Protein AF-A0A941ZXV0-F1 (afdb_monomer_lite)

pLDDT: mean 92.43, std 5.0, range [64.5, 97.25]

Structure (mmCIF, N/CA/C/O backbone):
data_AF-A0A941ZXV0-F1
#
_entry.id   AF-A0A941ZXV0-F1
#
loop_
_atom_site.group_PDB
_atom_site.id
_atom_site.type_symbol
_atom_site.label_atom_id
_atom_site.label_alt_id
_atom_site.label_comp_id
_atom_site.label_asym_id
_atom_site.label_entity_id
_atom_site.label_seq_id
_atom_site.pdbx_PDB_ins_code
_atom_site.Cartn_x
_atom_site.Cartn_y
_atom_site.Cartn_z
_atom_site.occupancy
_atom_site.B_iso_or_equiv
_atom_site.auth_seq_id
_atom_site.auth_comp_id
_atom_site.auth_asym_id
_atom_site.auth_atom_id
_atom_site.pdbx_PDB_model_num
ATOM 1 N N . MET A 1 1 ? -30.173 8.120 7.105 1.00 64.50 1 MET A N 1
ATOM 2 C CA . MET A 1 1 ? -30.084 6.808 6.422 1.00 64.50 1 MET A CA 1
ATOM 3 C C . MET A 1 1 ? -28.802 6.774 5.592 1.00 64.50 1 MET A C 1
ATOM 5 O O . MET A 1 1 ? -28.638 7.649 4.749 1.00 64.50 1 MET A O 1
ATOM 9 N N . GLN A 1 2 ? -27.861 5.857 5.854 1.00 76.31 2 GLN A N 1
ATOM 10 C CA . GLN A 1 2 ? -26.675 5.698 4.994 1.00 76.31 2 GLN A CA 1
ATOM 11 C C . GLN A 1 2 ? -27.113 5.087 3.655 1.00 76.31 2 GLN A C 1
ATOM 13 O O . GLN A 1 2 ? -27.669 3.996 3.639 1.00 76.31 2 GLN A O 1
ATOM 18 N N . ARG A 1 3 ? -26.885 5.797 2.541 1.00 88.19 3 ARG A N 1
ATOM 19 C CA . ARG A 1 3 ? -27.286 5.360 1.185 1.00 88.19 3 ARG A CA 1
ATOM 20 C C . ARG A 1 3 ? -26.316 4.361 0.540 1.00 88.19 3 ARG A C 1
ATOM 22 O O . ARG A 1 3 ? -26.633 3.785 -0.490 1.00 88.19 3 ARG A O 1
ATOM 29 N N . TYR A 1 4 ? -25.140 4.173 1.134 1.00 92.81 4 TYR A N 1
ATOM 30 C CA . TYR A 1 4 ? -24.084 3.285 0.654 1.00 92.81 4 TYR A CA 1
ATOM 31 C C . TYR A 1 4 ? -23.459 2.551 1.838 1.00 92.81 4 TYR A C 1
ATOM 33 O O . TYR A 1 4 ? -23.152 3.160 2.868 1.00 92.81 4 TYR A O 1
ATOM 41 N N . ARG A 1 5 ? -23.247 1.243 1.676 1.00 91.38 5 ARG A N 1
ATOM 42 C CA . ARG A 1 5 ? -22.555 0.409 2.657 1.00 91.38 5 ARG A CA 1
ATOM 43 C C . ARG A 1 5 ? -21.061 0.425 2.355 1.00 91.38 5 ARG A C 1
ATOM 45 O O . ARG A 1 5 ? -20.580 -0.349 1.535 1.00 91.38 5 ARG A O 1
ATOM 52 N N . SER A 1 6 ? -20.327 1.305 3.034 1.00 93.56 6 SER A N 1
ATOM 53 C CA . SER A 1 6 ? -18.870 1.331 2.906 1.00 93.56 6 SER A CA 1
ATOM 54 C C . SER A 1 6 ? -18.246 0.027 3.376 1.00 93.56 6 SER A C 1
ATOM 56 O O . SER A 1 6 ? -18.757 -0.600 4.304 1.00 93.56 6 SER A O 1
ATOM 58 N N . PHE A 1 7 ? -17.113 -0.357 2.784 1.00 93.06 7 PHE A N 1
ATOM 59 C CA . PHE A 1 7 ? -16.371 -1.544 3.215 1.00 93.06 7 PHE A CA 1
ATOM 60 C C . PHE A 1 7 ? -16.090 -1.517 4.726 1.00 93.06 7 PHE A C 1
ATOM 62 O O . PHE A 1 7 ? -16.354 -2.489 5.420 1.00 93.06 7 PHE A O 1
ATOM 69 N N . GLY A 1 8 ? -15.674 -0.370 5.276 1.00 92.56 8 GLY A N 1
ATOM 70 C CA . GLY A 1 8 ? -15.469 -0.225 6.721 1.00 92.56 8 GLY A CA 1
ATOM 71 C C . GLY A 1 8 ? -16.745 -0.444 7.549 1.00 92.56 8 GLY A C 1
ATOM 72 O O . GLY A 1 8 ? -16.697 -1.121 8.575 1.00 92.56 8 GLY A O 1
ATOM 73 N N . SER A 1 9 ? -17.899 0.070 7.099 1.00 93.69 9 SER A N 1
ATOM 74 C CA . SER A 1 9 ? -19.180 -0.196 7.770 1.00 93.69 9 SER A CA 1
ATOM 75 C C . SER A 1 9 ? -19.599 -1.655 7.631 1.00 93.69 9 SER A C 1
ATOM 77 O O . SER A 1 9 ? -20.093 -2.232 8.593 1.00 93.69 9 SER A O 1
ATOM 79 N N . PHE A 1 10 ? -19.394 -2.258 6.456 1.00 94.69 10 PHE A N 1
ATOM 80 C CA . PHE A 1 10 ? -19.643 -3.675 6.223 1.00 94.69 10 PHE A CA 1
ATOM 81 C C . PHE A 1 10 ? -18.851 -4.520 7.220 1.00 94.69 10 PHE A C 1
ATOM 83 O O . PHE A 1 10 ? -19.460 -5.283 7.961 1.00 94.69 10 PHE A O 1
ATOM 90 N N . MET A 1 11 ? -17.536 -4.308 7.305 1.00 95.62 11 MET A N 1
ATOM 91 C CA . MET A 1 11 ? -16.644 -5.049 8.199 1.00 95.62 11 MET A CA 1
ATOM 92 C C . MET A 1 11 ? -17.042 -4.885 9.668 1.00 95.62 11 MET A C 1
ATOM 94 O O . MET A 1 11 ? -17.108 -5.874 10.392 1.00 95.62 11 MET A O 1
ATOM 98 N N . ARG A 1 12 ? -17.372 -3.662 10.106 1.00 94.12 12 ARG A N 1
ATOM 99 C CA . ARG A 1 12 ? -17.795 -3.421 11.492 1.00 94.12 12 ARG A CA 1
ATOM 100 C C . ARG A 1 12 ? -19.115 -4.108 11.829 1.00 94.12 12 ARG A C 1
ATOM 102 O O . ARG A 1 12 ? -19.231 -4.668 12.911 1.00 94.12 12 ARG A O 1
ATOM 109 N N . THR A 1 13 ? -20.096 -4.084 10.927 1.00 94.94 13 THR A N 1
ATOM 110 C CA . THR A 1 13 ? -21.367 -4.797 11.131 1.00 94.94 13 THR A CA 1
ATOM 111 C C . THR A 1 13 ? -21.171 -6.312 11.146 1.00 94.94 13 THR A C 1
ATOM 113 O O . THR A 1 13 ? -21.790 -6.983 11.958 1.00 94.94 13 THR A O 1
ATOM 116 N N . THR A 1 14 ? -20.316 -6.848 10.272 1.00 95.94 14 THR A N 1
ATOM 117 C CA . THR A 1 14 ? -20.089 -8.296 10.156 1.00 95.94 14 THR A CA 1
ATOM 118 C C . THR A 1 14 ? -19.285 -8.858 11.330 1.00 95.94 14 THR A C 1
ATOM 120 O O . THR A 1 14 ? -19.600 -9.938 11.814 1.00 95.94 14 THR A O 1
ATOM 123 N N . TYR A 1 15 ? -18.260 -8.141 11.799 1.00 95.50 15 TYR A N 1
ATOM 124 C CA . TYR A 1 15 ? -17.306 -8.666 12.783 1.00 95.50 15 TYR A CA 1
ATOM 125 C C . TYR A 1 15 ? -17.381 -8.003 14.166 1.00 95.50 15 TYR A C 1
ATOM 127 O O . TYR A 1 15 ? -16.698 -8.434 15.089 1.00 95.50 15 TYR A O 1
ATOM 135 N N . GLY A 1 16 ? -18.175 -6.943 14.334 1.00 96.44 16 GLY A N 1
ATOM 136 C CA . GLY A 1 16 ? -18.333 -6.241 15.614 1.00 96.44 16 GLY A CA 1
ATOM 137 C C . GLY A 1 16 ? -17.158 -5.337 16.007 1.00 96.44 16 GLY A C 1
ATOM 138 O O . GLY A 1 16 ? -17.183 -4.732 17.075 1.00 96.44 16 GLY A O 1
ATOM 139 N N . PHE A 1 17 ? -16.137 -5.200 15.157 1.00 95.50 17 PHE A N 1
ATOM 140 C CA . PHE A 1 17 ? -14.958 -4.373 15.423 1.00 95.50 17 PHE A CA 1
ATOM 141 C C . PHE A 1 17 ? -14.473 -3.608 14.188 1.00 95.50 17 PHE A C 1
ATOM 143 O O . PHE A 1 17 ? -14.812 -3.928 13.048 1.00 95.50 17 PHE A O 1
ATOM 150 N N . THR A 1 18 ? -13.649 -2.580 14.408 1.00 95.50 18 THR A N 1
ATOM 151 C CA . THR A 1 18 ? -13.067 -1.787 13.318 1.00 95.50 18 THR A CA 1
ATOM 152 C C . THR A 1 18 ? -11.863 -2.513 12.719 1.00 95.50 18 THR A C 1
ATOM 154 O O . THR A 1 18 ? -10.898 -2.820 13.425 1.00 95.50 18 THR A O 1
ATOM 157 N N . VAL A 1 19 ? -11.912 -2.744 11.404 1.00 96.50 19 VAL A N 1
ATOM 158 C CA . VAL A 1 19 ? -10.796 -3.265 10.599 1.00 96.50 19 VAL A CA 1
ATOM 159 C C . VAL A 1 19 ? -10.185 -2.136 9.779 1.00 96.50 19 VAL A C 1
ATOM 161 O O . VAL A 1 19 ? -10.920 -1.329 9.207 1.00 96.50 19 VAL A O 1
ATOM 164 N N . TYR A 1 20 ? -8.857 -2.078 9.703 1.00 95.94 20 TYR A N 1
ATOM 165 C CA . TYR A 1 20 ? -8.152 -1.047 8.940 1.00 95.94 20 TYR A CA 1
ATOM 166 C C . TYR A 1 20 ? -6.993 -1.623 8.121 1.00 95.94 20 TYR A C 1
ATOM 168 O O . TYR A 1 20 ? -6.443 -2.666 8.462 1.00 95.94 20 TYR A O 1
ATOM 176 N N . LYS A 1 21 ? -6.614 -0.944 7.037 1.00 95.25 21 LYS A N 1
ATOM 177 C CA . LYS A 1 21 ? -5.475 -1.353 6.205 1.00 95.25 21 LYS A CA 1
ATOM 178 C C . LYS A 1 21 ? -4.166 -0.833 6.790 1.00 95.25 21 LYS A C 1
ATOM 180 O O . LYS A 1 21 ? -4.111 0.324 7.196 1.00 95.25 21 LYS A O 1
ATOM 185 N N . VAL A 1 22 ? -3.141 -1.674 6.809 1.00 95.50 22 VAL A N 1
ATOM 186 C CA . VAL A 1 22 ? -1.765 -1.322 7.168 1.00 95.50 22 VAL A CA 1
ATOM 187 C C . VAL A 1 22 ? -0.948 -1.356 5.891 1.00 95.50 22 VAL A C 1
ATOM 189 O O . VAL A 1 22 ? -0.783 -2.415 5.294 1.00 95.50 22 VAL A O 1
ATOM 192 N N . ASN A 1 23 ? -0.490 -0.191 5.450 1.00 94.75 23 ASN A N 1
ATOM 193 C CA . ASN A 1 23 ? 0.205 -0.075 4.178 1.00 94.75 23 ASN A CA 1
ATOM 194 C C . ASN A 1 23 ? 1.673 -0.462 4.366 1.00 94.75 23 ASN A C 1
ATOM 196 O O . ASN A 1 23 ? 2.302 0.021 5.308 1.00 94.75 23 ASN A O 1
ATOM 200 N N . VAL A 1 24 ? 2.193 -1.293 3.466 1.00 95.25 24 VAL A N 1
ATOM 201 C CA . VAL A 1 24 ? 3.589 -1.748 3.458 1.00 95.25 24 VAL A CA 1
ATOM 202 C C . VAL A 1 24 ? 4.215 -1.534 2.086 1.00 95.25 24 VAL A C 1
ATOM 204 O O . VAL A 1 24 ? 3.531 -1.641 1.064 1.00 95.25 24 VAL A O 1
ATOM 207 N N . ASP A 1 25 ? 5.507 -1.219 2.077 1.00 95.12 25 ASP A N 1
ATOM 208 C CA . ASP A 1 25 ? 6.325 -1.038 0.885 1.00 95.12 25 ASP A CA 1
ATOM 209 C C . ASP A 1 25 ? 7.333 -2.181 0.797 1.00 95.12 25 ASP A C 1
ATOM 211 O O . ASP A 1 25 ? 8.279 -2.248 1.582 1.00 95.12 25 ASP A O 1
ATOM 215 N N . ALA A 1 26 ? 7.114 -3.080 -0.159 1.00 94.44 26 ALA A N 1
ATOM 216 C CA . ALA A 1 26 ? 7.987 -4.222 -0.414 1.00 94.44 26 ALA A CA 1
ATOM 217 C C . ALA A 1 26 ? 9.056 -3.939 -1.483 1.00 94.44 26 ALA A C 1
ATOM 219 O O . ALA A 1 26 ? 9.676 -4.867 -1.992 1.00 94.44 26 ALA A O 1
ATOM 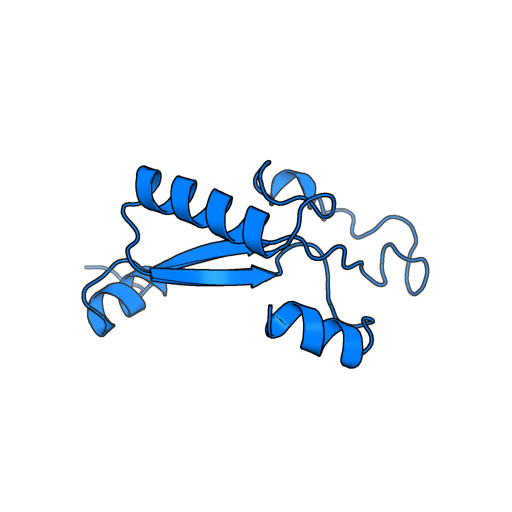220 N N . GLY A 1 27 ? 9.250 -2.675 -1.878 1.00 92.88 27 GLY A N 1
ATOM 221 C CA . GLY A 1 27 ? 10.255 -2.311 -2.879 1.00 92.88 27 GLY A CA 1
ATOM 222 C C . GLY A 1 27 ? 9.880 -2.702 -4.309 1.00 92.88 27 GLY A C 1
ATOM 223 O O . GLY A 1 27 ? 10.748 -2.795 -5.174 1.00 92.88 27 GLY A O 1
ATOM 224 N N . PHE A 1 28 ? 8.592 -2.926 -4.575 1.00 93.75 28 PHE A N 1
ATOM 225 C CA . PHE A 1 28 ? 8.105 -3.190 -5.924 1.00 93.75 28 PHE A CA 1
ATOM 226 C C . PHE A 1 28 ? 8.297 -1.987 -6.856 1.00 93.75 28 PHE A C 1
ATOM 228 O O . PHE A 1 28 ? 8.496 -0.852 -6.426 1.00 93.75 28 PHE A O 1
ATOM 235 N N . THR A 1 29 ? 8.197 -2.233 -8.162 1.00 92.19 29 THR A N 1
ATOM 236 C CA . THR A 1 29 ? 8.270 -1.197 -9.201 1.00 92.19 29 THR A CA 1
ATOM 237 C C . THR A 1 29 ? 7.034 -1.240 -10.103 1.00 92.19 29 THR A C 1
ATOM 239 O O . THR A 1 29 ? 6.037 -1.885 -9.787 1.00 92.19 29 THR A O 1
ATOM 242 N N . CYS A 1 30 ? 7.031 -0.479 -11.194 1.00 91.81 30 CYS A N 1
ATOM 243 C CA . CYS A 1 30 ? 5.967 -0.487 -12.186 1.00 91.81 30 CYS A CA 1
ATOM 244 C C . CYS A 1 30 ? 6.560 -0.405 -13.600 1.00 91.81 30 CYS A C 1
ATOM 246 O O . CYS A 1 30 ? 7.482 0.390 -13.790 1.00 91.81 30 CYS A O 1
ATOM 248 N N . PRO A 1 31 ? 5.964 -1.093 -14.595 1.00 92.19 31 PRO A N 1
ATOM 249 C CA . PRO A 1 31 ? 6.379 -1.039 -16.002 1.00 92.19 31 PRO A CA 1
ATOM 250 C C . PRO A 1 31 ? 6.583 0.366 -16.569 1.00 92.19 31 PRO A C 1
ATOM 252 O O . PRO A 1 31 ? 7.409 0.596 -17.445 1.00 92.19 31 PRO A O 1
ATOM 255 N N . ASN A 1 32 ? 5.798 1.329 -16.085 1.00 93.19 32 ASN A N 1
ATOM 256 C CA . ASN A 1 32 ? 5.867 2.712 -16.549 1.00 93.19 32 ASN A CA 1
ATOM 257 C C . ASN A 1 32 ? 7.069 3.479 -15.969 1.00 93.19 32 ASN A C 1
ATOM 259 O O . ASN A 1 32 ? 7.274 4.633 -16.340 1.00 93.19 32 ASN A O 1
ATOM 263 N N . ARG A 1 33 ? 7.811 2.883 -15.025 1.00 90.75 33 ARG A N 1
ATOM 264 C CA . ARG A 1 33 ? 8.954 3.477 -14.309 1.00 90.75 33 ARG A CA 1
ATOM 265 C C . ARG A 1 33 ? 10.245 2.677 -14.463 1.00 90.75 33 ARG A C 1
ATOM 267 O O . ARG A 1 33 ? 11.311 3.272 -14.414 1.00 90.75 33 ARG A O 1
ATOM 274 N N . ASP A 1 34 ? 10.161 1.355 -14.589 1.00 90.94 34 ASP A N 1
ATOM 275 C CA . ASP A 1 34 ? 11.332 0.469 -14.651 1.00 90.94 34 ASP A CA 1
ATOM 276 C C . ASP A 1 34 ? 12.003 0.400 -16.034 1.00 90.94 34 ASP A C 1
ATOM 278 O O . ASP A 1 34 ? 13.040 -0.243 -16.174 1.00 90.94 34 ASP A O 1
ATOM 282 N N . GLY A 1 35 ? 11.441 1.073 -17.042 1.00 90.31 35 GLY A N 1
ATOM 283 C CA . GLY A 1 35 ? 11.938 1.068 -18.416 1.00 90.31 35 GLY A CA 1
ATOM 284 C C . GLY A 1 35 ? 11.272 0.051 -19.338 1.00 90.31 35 GLY A C 1
ATOM 285 O O . GLY A 1 35 ? 11.540 0.088 -20.535 1.00 90.31 35 GLY A O 1
ATOM 286 N N . THR A 1 36 ? 10.375 -0.805 -18.837 1.00 91.44 36 THR A N 1
ATOM 287 C CA . THR A 1 36 ? 9.686 -1.816 -19.660 1.00 91.44 36 THR A CA 1
ATOM 288 C C . THR A 1 36 ? 8.673 -1.182 -20.616 1.00 91.44 36 THR A C 1
ATOM 290 O O . THR A 1 36 ? 8.651 -1.501 -21.801 1.00 91.44 36 THR A O 1
ATOM 293 N N . LEU A 1 37 ? 7.826 -0.278 -20.108 1.00 92.88 37 LEU A N 1
ATOM 294 C CA . LEU A 1 37 ? 6.839 0.486 -20.891 1.00 92.88 37 LEU A CA 1
ATOM 295 C C . LEU A 1 37 ? 7.100 1.999 -20.853 1.00 92.88 37 LEU A C 1
ATOM 297 O O . LEU A 1 37 ? 6.612 2.734 -21.709 1.00 92.88 37 LEU A O 1
ATOM 301 N N . GLY A 1 38 ? 7.851 2.479 -19.861 1.00 91.88 38 GLY A N 1
ATOM 302 C CA . GLY A 1 38 ? 8.191 3.889 -19.703 1.00 91.88 38 GLY A CA 1
ATOM 303 C C . GLY A 1 38 ? 9.263 4.110 -18.639 1.00 91.88 38 GLY A C 1
ATOM 304 O O . GLY A 1 38 ? 9.614 3.196 -17.897 1.00 91.88 38 GLY A O 1
ATOM 305 N N . LEU A 1 39 ? 9.778 5.339 -18.569 1.00 90.50 39 LEU A N 1
ATOM 306 C CA . LEU A 1 39 ? 10.912 5.697 -17.705 1.00 90.50 39 LEU A CA 1
ATOM 307 C C . LEU A 1 39 ? 10.540 6.641 -16.551 1.00 90.50 39 LEU A C 1
ATOM 309 O O . LEU A 1 39 ? 11.251 6.709 -15.555 1.00 90.50 39 LEU A O 1
ATOM 313 N N . SER A 1 40 ? 9.443 7.392 -16.668 1.00 89.88 40 SER A N 1
ATOM 314 C CA . SER A 1 40 ? 9.098 8.471 -15.727 1.00 89.88 40 SER A CA 1
ATOM 315 C C . SER A 1 40 ? 7.915 8.154 -14.807 1.00 89.88 40 SER A C 1
ATOM 317 O O . SER A 1 40 ? 7.734 8.812 -13.783 1.00 89.88 40 SER A O 1
ATOM 319 N N . GLY A 1 41 ? 7.125 7.127 -15.118 1.00 91.38 41 GLY A N 1
ATOM 320 C CA . GLY A 1 41 ? 5.856 6.831 -14.459 1.00 91.38 41 GLY A CA 1
ATOM 321 C C . GLY A 1 41 ? 4.676 7.612 -15.032 1.00 91.38 41 GLY A C 1
ATOM 322 O O . GLY A 1 41 ? 4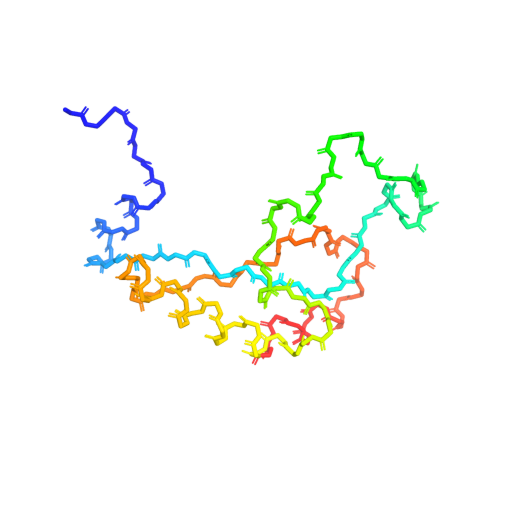.807 8.431 -15.938 1.00 91.38 41 GLY A O 1
ATOM 323 N N . CYS A 1 42 ? 3.481 7.341 -14.506 1.00 91.88 42 CYS A N 1
ATOM 324 C CA . CYS A 1 42 ? 2.282 8.057 -14.933 1.00 91.88 42 CYS A CA 1
ATOM 325 C C . CYS A 1 42 ? 2.320 9.509 -14.436 1.00 91.88 42 CYS A C 1
ATOM 327 O O . CYS A 1 42 ? 2.659 9.753 -13.280 1.00 91.88 42 CYS A O 1
ATOM 329 N N . ILE A 1 43 ? 1.850 10.451 -15.258 1.00 93.06 43 ILE A N 1
ATOM 330 C CA . ILE A 1 43 ? 1.829 11.896 -14.948 1.00 93.06 43 ILE A CA 1
ATOM 331 C C . ILE A 1 43 ? 1.088 12.263 -13.649 1.00 93.06 43 ILE A C 1
ATOM 333 O O . ILE A 1 43 ? 1.341 13.306 -13.061 1.00 93.06 43 ILE A O 1
ATOM 337 N N . TYR A 1 44 ? 0.169 11.408 -13.198 1.00 91.06 44 TYR A N 1
ATOM 338 C CA . TYR A 1 44 ? -0.626 11.589 -11.981 1.00 91.06 44 TYR A CA 1
ATOM 339 C C . TYR A 1 44 ? -0.099 10.775 -10.787 1.00 91.06 44 TYR A C 1
ATOM 341 O O . TYR A 1 44 ? -0.663 10.831 -9.694 1.00 91.06 44 TYR A O 1
ATOM 349 N N . CYS A 1 45 ? 0.933 9.951 -10.980 1.00 89.25 45 CYS A N 1
ATOM 350 C CA . CYS A 1 45 ? 1.391 9.003 -9.976 1.00 89.25 45 CYS A CA 1
ATOM 351 C C . CYS A 1 45 ? 2.443 9.641 -9.064 1.00 89.25 45 CYS A C 1
ATOM 353 O O . CYS A 1 45 ? 3.618 9.722 -9.412 1.00 89.25 45 CYS A O 1
ATOM 355 N N . ASN A 1 46 ? 2.025 10.033 -7.861 1.00 87.81 46 ASN A N 1
ATOM 356 C CA . ASN A 1 46 ? 2.924 10.458 -6.791 1.00 87.81 46 ASN A CA 1
ATOM 357 C C . ASN A 1 46 ? 2.809 9.517 -5.580 1.00 87.81 46 ASN A C 1
ATOM 359 O O . ASN A 1 46 ? 2.103 9.818 -4.618 1.00 87.81 46 ASN A O 1
ATOM 363 N N . ASN A 1 47 ? 3.494 8.368 -5.621 1.00 82.56 47 ASN A N 1
ATOM 364 C CA . ASN A 1 47 ? 3.438 7.375 -4.536 1.00 82.56 47 ASN A CA 1
ATOM 365 C C . ASN A 1 47 ? 3.864 7.938 -3.173 1.00 82.56 47 ASN A C 1
ATOM 367 O O . ASN A 1 47 ? 3.295 7.541 -2.158 1.00 82.56 47 ASN A O 1
ATOM 371 N N . ASP A 1 48 ? 4.788 8.902 -3.145 1.00 82.69 48 ASP A N 1
ATOM 372 C CA . ASP A 1 48 ? 5.227 9.546 -1.904 1.00 82.69 48 ASP A CA 1
ATOM 373 C C . ASP A 1 48 ? 4.094 10.301 -1.201 1.00 82.69 48 ASP A C 1
ATOM 375 O O . ASP A 1 48 ? 4.047 10.331 0.025 1.00 82.69 48 ASP A O 1
ATOM 379 N N . SER A 1 49 ? 3.125 10.834 -1.951 1.00 83.12 49 SER A N 1
ATOM 380 C CA . SER A 1 49 ? 1.943 11.491 -1.374 1.00 83.12 49 SER A CA 1
ATOM 381 C C . SER A 1 49 ? 0.905 10.521 -0.793 1.00 83.12 49 SER A C 1
ATOM 383 O O . SER A 1 49 ? 0.026 10.938 -0.038 1.00 83.12 49 SER A O 1
ATOM 385 N N . PHE A 1 50 ? 0.993 9.228 -1.125 1.00 79.69 50 PHE A N 1
ATOM 386 C CA . PHE A 1 50 ? -0.012 8.222 -0.766 1.00 79.69 50 PHE A CA 1
ATOM 387 C C . PHE A 1 50 ? 0.467 7.205 0.278 1.00 79.69 50 PHE A C 1
ATOM 389 O O . PHE A 1 50 ? -0.350 6.395 0.732 1.00 79.69 50 PHE A O 1
ATOM 396 N N . ARG A 1 51 ? 1.751 7.226 0.666 1.00 82.69 51 ARG A N 1
ATOM 397 C CA . ARG A 1 51 ? 2.333 6.297 1.649 1.00 82.69 51 ARG A CA 1
ATOM 398 C C . ARG A 1 51 ? 2.664 6.993 2.980 1.00 82.69 51 ARG A C 1
ATOM 400 O O . ARG A 1 51 ? 3.176 8.110 2.971 1.00 82.69 51 ARG A O 1
ATOM 407 N N . PRO A 1 52 ? 2.399 6.365 4.143 1.00 84.50 52 PRO A N 1
ATOM 408 C CA . PRO A 1 52 ? 2.875 6.873 5.430 1.00 84.50 52 PRO A CA 1
ATOM 409 C C . PRO A 1 52 ? 4.408 6.889 5.507 1.00 84.50 52 PRO A C 1
ATOM 411 O O . PRO A 1 52 ? 5.062 6.022 4.940 1.00 84.50 52 PRO A O 1
ATOM 414 N N . ASN A 1 53 ? 4.991 7.778 6.315 1.00 82.88 53 ASN A N 1
ATOM 415 C CA . ASN A 1 53 ? 6.449 7.813 6.527 1.00 82.88 53 ASN A CA 1
ATOM 416 C C . ASN A 1 53 ? 7.032 6.519 7.127 1.00 82.88 53 ASN A C 1
ATOM 418 O 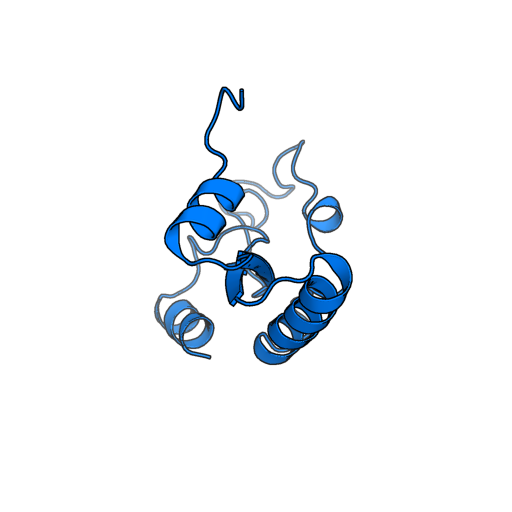O . ASN A 1 53 ? 8.228 6.277 6.990 1.00 82.88 53 ASN A O 1
ATOM 42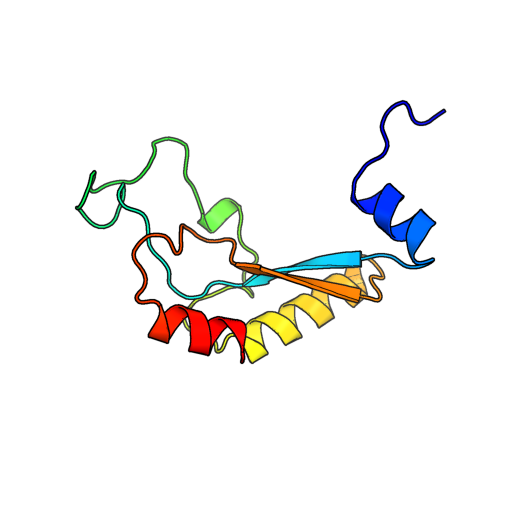2 N N . SER A 1 54 ? 6.208 5.714 7.802 1.00 81.00 54 SER A N 1
ATOM 423 C CA . SER A 1 54 ? 6.582 4.407 8.359 1.00 81.00 54 SER A CA 1
ATOM 424 C C . SER A 1 54 ? 6.582 3.274 7.324 1.00 81.00 54 SER A C 1
ATOM 426 O O . SER A 1 54 ? 6.890 2.143 7.672 1.00 81.00 54 SER A O 1
ATOM 428 N N . CYS A 1 55 ? 6.189 3.561 6.082 1.00 88.25 55 CYS A N 1
ATOM 429 C CA . CYS A 1 55 ? 6.079 2.617 4.976 1.00 88.25 55 CYS A CA 1
ATOM 430 C C . CYS A 1 55 ? 7.226 2.902 3.998 1.00 88.25 55 CYS A C 1
ATOM 432 O O . CYS A 1 55 ? 7.134 3.805 3.161 1.00 88.25 55 CYS A O 1
ATOM 434 N N . LYS A 1 56 ? 8.356 2.212 4.188 1.00 90.81 56 LYS A N 1
ATOM 435 C CA . LYS A 1 56 ? 9.597 2.427 3.434 1.00 90.81 56 LYS A CA 1
ATOM 436 C C . LYS A 1 56 ? 10.285 1.094 3.146 1.00 90.81 56 LYS A C 1
ATOM 438 O O . LYS A 1 56 ? 10.457 0.321 4.083 1.00 90.81 56 LYS A O 1
ATOM 443 N N . PRO A 1 57 ? 10.810 0.887 1.926 1.00 90.69 57 PRO A N 1
ATOM 444 C CA . PRO A 1 57 ? 11.444 -0.374 1.539 1.00 90.69 57 PRO A CA 1
ATOM 445 C C . PRO A 1 57 ? 12.798 -0.608 2.230 1.00 90.69 57 PRO A C 1
ATOM 447 O O . PRO A 1 57 ? 13.357 -1.690 2.141 1.00 90.69 57 PRO A O 1
ATOM 450 N N . SER A 1 58 ? 13.343 0.402 2.919 1.00 92.44 58 SER A N 1
ATOM 451 C CA . SER A 1 58 ? 14.551 0.274 3.740 1.00 92.44 58 SER A CA 1
ATOM 452 C C . SER A 1 58 ? 14.307 -0.401 5.096 1.00 92.44 58 SER A C 1
ATOM 454 O O . SER A 1 58 ? 15.266 -0.618 5.828 1.00 92.44 58 SER A O 1
ATOM 456 N N . LEU A 1 59 ? 13.047 -0.646 5.469 1.00 93.56 59 LEU A N 1
ATOM 457 C CA . LEU A 1 59 ? 12.650 -1.311 6.712 1.00 93.56 59 LEU A CA 1
ATOM 458 C C . LEU A 1 59 ? 12.111 -2.710 6.395 1.00 93.56 59 LEU A C 1
ATOM 460 O O . LEU A 1 59 ? 11.456 -2.892 5.365 1.00 93.56 59 LEU A O 1
ATOM 464 N N . ALA A 1 60 ? 12.312 -3.667 7.303 1.00 94.12 60 ALA A N 1
ATOM 465 C CA . ALA A 1 60 ? 11.702 -4.996 7.196 1.00 94.12 60 ALA A CA 1
ATOM 466 C C . ALA A 1 60 ? 10.162 -4.898 7.161 1.00 94.12 60 ALA A C 1
ATOM 468 O O . ALA A 1 60 ? 9.593 -3.978 7.761 1.00 94.12 60 ALA A O 1
ATOM 469 N N . LEU A 1 61 ? 9.464 -5.818 6.478 1.00 95.19 61 LEU A N 1
ATOM 470 C CA . LEU A 1 61 ? 7.998 -5.741 6.382 1.00 95.19 61 LEU A CA 1
ATOM 471 C C . LEU A 1 61 ? 7.351 -5.874 7.758 1.00 95.19 61 LEU A C 1
ATOM 473 O O . LEU A 1 61 ? 6.476 -5.075 8.085 1.00 95.19 61 LEU A O 1
ATOM 477 N N . SER A 1 62 ? 7.813 -6.815 8.576 1.00 95.00 62 SER A N 1
ATOM 478 C CA . SER A 1 62 ? 7.424 -6.961 9.985 1.00 95.00 62 SER A CA 1
ATOM 479 C C . SER A 1 62 ? 7.490 -5.634 10.754 1.00 95.00 62 SER A C 1
ATOM 481 O O . SER A 1 62 ? 6.508 -5.232 11.382 1.00 95.00 62 SER A O 1
ATOM 483 N N . GLU A 1 63 ? 8.583 -4.882 10.616 1.00 96.00 63 GLU A N 1
ATOM 484 C CA . GLU A 1 63 ? 8.737 -3.569 11.254 1.00 96.00 63 GLU A CA 1
ATOM 485 C C . GLU A 1 63 ? 7.735 -2.534 10.704 1.00 96.00 63 GLU A C 1
ATOM 487 O O . GLU A 1 63 ? 7.103 -1.793 11.467 1.00 96.00 63 GLU A O 1
ATOM 492 N N . GLN A 1 64 ? 7.532 -2.487 9.382 1.00 96.38 64 GLN A N 1
ATOM 493 C CA . GLN A 1 64 ? 6.530 -1.608 8.765 1.00 96.38 64 GLN A CA 1
ATOM 494 C C . GLN A 1 64 ? 5.110 -1.938 9.259 1.00 96.38 64 GLN A C 1
ATOM 496 O O . GLN A 1 64 ? 4.325 -1.028 9.563 1.00 96.38 64 GLN A O 1
ATOM 501 N N . ILE A 1 65 ? 4.787 -3.230 9.376 1.00 96.00 65 ILE A N 1
ATOM 502 C CA . ILE A 1 65 ? 3.495 -3.737 9.845 1.00 96.00 65 ILE A CA 1
ATOM 503 C C . ILE A 1 65 ? 3.271 -3.334 11.301 1.00 96.00 65 ILE A C 1
ATOM 505 O O . ILE A 1 65 ? 2.231 -2.749 11.612 1.00 96.00 65 ILE A O 1
ATOM 509 N N . GLU A 1 66 ? 4.231 -3.585 12.189 1.00 96.38 66 GLU A N 1
ATOM 510 C CA . GLU A 1 66 ? 4.121 -3.240 13.609 1.00 96.38 66 GLU A CA 1
ATOM 511 C C . GLU A 1 66 ? 3.955 -1.733 13.820 1.00 96.38 66 GLU A C 1
ATOM 513 O O . GLU A 1 66 ? 3.033 -1.290 14.519 1.00 96.38 66 GLU A O 1
ATOM 518 N N . ASN A 1 67 ? 4.783 -0.928 13.152 1.00 96.06 67 ASN A N 1
ATOM 519 C CA . ASN A 1 67 ? 4.698 0.529 13.203 1.00 96.06 67 ASN A CA 1
ATOM 520 C C . ASN A 1 67 ? 3.332 1.032 12.715 1.00 96.06 67 ASN A C 1
ATOM 522 O O . ASN A 1 67 ? 2.694 1.874 13.362 1.00 96.06 67 ASN A O 1
ATOM 526 N N . GLY A 1 68 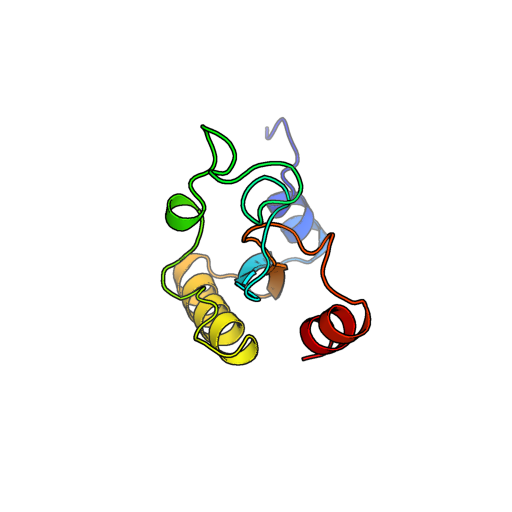? 2.845 0.482 11.600 1.00 95.81 68 GLY A N 1
ATOM 527 C CA . GLY A 1 68 ? 1.534 0.802 11.048 1.00 95.81 68 GLY A CA 1
ATOM 528 C C . GLY A 1 68 ? 0.387 0.407 11.981 1.00 95.81 68 GLY A C 1
ATOM 529 O O . GLY A 1 68 ? -0.493 1.231 12.248 1.00 95.81 68 GLY A O 1
ATOM 530 N N . ILE A 1 69 ? 0.414 -0.807 12.541 1.00 96.81 69 ILE A N 1
ATOM 531 C CA . ILE A 1 69 ? -0.565 -1.291 13.526 1.00 96.81 69 ILE A CA 1
ATOM 532 C C . ILE A 1 69 ? -0.609 -0.359 14.734 1.00 96.81 69 ILE A C 1
ATOM 534 O O . ILE A 1 69 ? -1.694 0.077 15.125 1.00 96.81 69 ILE A O 1
ATOM 538 N N . ASN A 1 70 ? 0.545 -0.012 15.306 1.00 96.50 70 ASN A N 1
ATOM 539 C CA . ASN A 1 70 ? 0.629 0.849 16.484 1.00 96.50 70 ASN A CA 1
ATOM 540 C C . ASN A 1 70 ? 0.034 2.237 16.213 1.00 96.50 70 ASN A C 1
ATOM 542 O O . ASN A 1 70 ? -0.796 2.732 16.987 1.00 96.50 70 ASN A O 1
ATOM 546 N N . HIS A 1 71 ? 0.384 2.837 15.074 1.00 95.06 71 HIS A N 1
ATOM 547 C CA . HIS A 1 71 ? -0.158 4.127 14.657 1.00 95.06 71 HIS A CA 1
ATOM 548 C C . HIS A 1 71 ? -1.682 4.073 14.451 1.00 95.06 71 HIS A C 1
ATOM 550 O O . HIS A 1 71 ? -2.434 4.870 15.025 1.00 95.06 71 HIS A O 1
ATOM 556 N N . ILE A 1 72 ? -2.154 3.112 13.655 1.00 95.81 72 ILE A N 1
ATOM 557 C CA . ILE A 1 72 ? -3.563 2.972 13.271 1.00 95.81 72 ILE A CA 1
ATOM 558 C C . ILE A 1 72 ? -4.427 2.607 14.478 1.00 95.81 72 ILE A C 1
ATOM 560 O O . ILE A 1 72 ? -5.512 3.166 14.643 1.00 95.81 72 ILE A O 1
ATOM 564 N N . ARG A 1 73 ? -3.957 1.720 15.361 1.00 97.00 73 ARG A N 1
ATOM 565 C CA . ARG A 1 73 ? -4.654 1.368 16.604 1.00 97.00 73 ARG A CA 1
ATOM 566 C C . ARG A 1 73 ? -4.854 2.600 17.478 1.00 97.00 73 ARG A C 1
ATOM 568 O O . ARG A 1 73 ? -5.965 2.843 17.950 1.00 97.00 73 ARG A O 1
ATOM 575 N N . LYS A 1 74 ? -3.811 3.419 17.660 1.00 96.00 74 LYS A N 1
ATOM 576 C CA . LYS A 1 74 ? -3.891 4.641 18.473 1.00 96.00 74 LYS A CA 1
ATOM 577 C C . LYS A 1 74 ? -4.862 5.659 17.871 1.00 96.00 74 LYS A C 1
ATOM 579 O O . LYS A 1 74 ? -5.694 6.194 18.611 1.00 96.00 74 LYS A O 1
ATOM 584 N N . ARG A 1 75 ? -4.763 5.892 16.555 1.00 94.88 75 ARG A N 1
ATOM 585 C CA . ARG A 1 75 ? -5.508 6.923 15.814 1.00 94.88 75 ARG A CA 1
ATOM 586 C C . ARG A 1 75 ? -6.964 6.552 15.531 1.00 94.88 75 ARG A C 1
ATOM 588 O O . ARG A 1 75 ? -7.845 7.371 15.762 1.00 94.88 75 ARG A O 1
ATOM 595 N N . TYR A 1 76 ? -7.214 5.343 15.036 1.00 94.31 76 TYR A N 1
ATOM 596 C CA . TYR A 1 76 ? -8.524 4.907 14.535 1.00 94.31 76 TYR A CA 1
ATOM 597 C C . TYR A 1 76 ? -9.223 3.888 15.436 1.00 94.31 76 TYR A C 1
ATOM 599 O O . TYR A 1 76 ? -10.326 3.453 15.112 1.00 94.31 76 TYR A O 1
ATOM 607 N N . LYS A 1 77 ? -8.595 3.490 16.553 1.00 94.94 77 LYS A N 1
ATOM 608 C CA . LYS A 1 77 ? -9.127 2.477 17.483 1.00 94.94 77 LYS A CA 1
ATOM 609 C C . LYS A 1 77 ? -9.460 1.155 16.777 1.00 94.94 77 LYS A C 1
ATOM 611 O O . LYS A 1 77 ? -10.424 0.482 17.122 1.00 94.94 77 LYS A O 1
ATOM 616 N N . ALA A 1 78 ? -8.670 0.804 15.761 1.00 96.12 78 ALA A N 1
ATOM 617 C CA . ALA A 1 78 ? -8.818 -0.447 15.028 1.00 96.12 78 ALA A CA 1
ATOM 618 C C . ALA A 1 78 ? -8.364 -1.646 15.872 1.00 96.12 78 ALA A C 1
ATOM 620 O O . ALA A 1 78 ? -7.363 -1.573 16.591 1.00 96.12 78 ALA A O 1
ATOM 621 N N . ASN A 1 79 ? -9.088 -2.758 15.750 1.00 96.25 79 ASN A N 1
ATOM 622 C CA . ASN A 1 79 ? -8.817 -3.997 16.484 1.00 96.25 79 ASN A CA 1
ATOM 623 C C . ASN A 1 79 ? -8.127 -5.042 15.606 1.00 96.25 79 ASN A C 1
ATOM 625 O O . ASN A 1 79 ? -7.319 -5.826 16.103 1.00 96.25 79 ASN A O 1
ATOM 629 N N . LYS A 1 80 ? -8.456 -5.058 14.311 1.00 97.25 80 LYS A N 1
ATOM 630 C CA . LYS A 1 80 ? -7.894 -5.974 13.317 1.00 97.25 80 LYS A CA 1
ATOM 631 C C . LYS A 1 80 ? -7.386 -5.197 12.111 1.00 97.25 80 LYS A C 1
ATOM 633 O O . LYS A 1 80 ? -7.813 -4.068 11.854 1.00 97.25 80 LYS A O 1
ATOM 638 N N . PHE A 1 81 ? -6.473 -5.819 11.382 1.00 96.75 81 PHE A N 1
ATOM 639 C CA . PHE A 1 81 ? -5.688 -5.158 10.354 1.00 96.75 81 PHE A CA 1
ATOM 640 C C . PHE A 1 81 ? -5.611 -6.028 9.102 1.00 96.75 81 PHE A C 1
ATOM 642 O O . PHE A 1 81 ? -5.655 -7.251 9.200 1.00 96.75 81 PHE A O 1
ATOM 649 N N . ILE A 1 82 ? -5.518 -5.386 7.941 1.00 96.19 82 ILE A N 1
ATOM 650 C CA . ILE A 1 82 ? -5.251 -6.028 6.651 1.00 96.19 82 ILE A CA 1
ATOM 651 C C . ILE A 1 82 ? -3.946 -5.435 6.134 1.00 96.19 82 ILE A C 1
ATOM 653 O O . ILE A 1 82 ? -3.889 -4.225 5.912 1.00 96.19 82 ILE A O 1
ATOM 657 N N . VAL A 1 83 ? -2.918 -6.258 5.948 1.00 95.81 83 VAL A N 1
ATOM 658 C CA . VAL A 1 83 ? -1.672 -5.811 5.314 1.00 95.81 83 VAL A CA 1
ATOM 659 C C . VAL A 1 83 ? -1.961 -5.486 3.850 1.00 95.81 83 VAL A C 1
ATOM 661 O O . VAL A 1 83 ? -2.639 -6.242 3.154 1.00 95.81 83 VAL A O 1
ATOM 664 N N . TYR A 1 84 ? -1.507 -4.322 3.399 1.00 94.50 84 TYR A N 1
ATOM 665 C CA . TYR A 1 84 ? -1.775 -3.802 2.068 1.00 94.50 84 TYR A CA 1
ATOM 666 C C . TYR A 1 84 ? -0.473 -3.351 1.407 1.00 94.50 84 TYR A C 1
ATOM 668 O O . TYR A 1 84 ? 0.057 -2.284 1.713 1.00 94.50 84 TYR A O 1
ATOM 676 N N . PHE A 1 85 ? 0.021 -4.172 0.482 1.00 94.25 85 PHE A N 1
ATOM 677 C CA . PHE A 1 85 ? 1.146 -3.852 -0.395 1.00 94.25 85 PHE A CA 1
ATOM 678 C C . PHE A 1 85 ? 0.703 -2.765 -1.372 1.00 94.25 85 PHE A C 1
ATOM 680 O O . PHE A 1 85 ? 0.069 -3.047 -2.387 1.00 94.25 85 PHE A O 1
ATOM 687 N N . GLN A 1 86 ? 0.930 -1.511 -0.991 1.00 92.56 86 GLN A N 1
ATOM 688 C CA . GLN A 1 86 ? 0.344 -0.360 -1.673 1.00 92.56 86 GLN A CA 1
ATOM 689 C C . GLN A 1 86 ? 1.255 0.216 -2.759 1.00 92.56 86 GLN A C 1
ATOM 691 O O . GLN A 1 86 ? 0.733 0.523 -3.833 1.00 92.56 86 GLN A O 1
ATOM 696 N N . PRO A 1 87 ? 2.557 0.454 -2.505 1.00 92.19 87 PRO A N 1
ATOM 697 C CA . PRO A 1 87 ? 3.387 1.136 -3.482 1.00 92.19 87 PRO A CA 1
ATOM 698 C C . PRO A 1 87 ? 3.615 0.261 -4.711 1.00 92.19 87 PRO A C 1
ATOM 700 O O . PRO A 1 87 ? 4.051 -0.885 -4.613 1.00 92.19 87 PRO A O 1
ATOM 703 N N . TYR A 1 88 ? 3.355 0.856 -5.874 1.00 92.44 88 TYR A N 1
ATOM 704 C CA . TYR A 1 88 ? 3.613 0.267 -7.188 1.00 92.44 88 TYR A CA 1
ATOM 705 C C . TYR A 1 88 ? 2.887 -1.069 -7.430 1.00 92.44 88 TYR A C 1
ATOM 707 O O . TYR A 1 88 ? 1.746 -1.238 -7.003 1.00 92.44 88 TYR A O 1
ATOM 715 N N . THR A 1 89 ? 3.477 -1.974 -8.219 1.00 92.25 89 THR A N 1
ATOM 716 C CA . THR A 1 89 ? 2.858 -3.252 -8.573 1.00 92.25 89 THR A CA 1
ATOM 717 C C . THR A 1 89 ? 3.831 -4.416 -8.448 1.00 92.25 89 THR A C 1
ATOM 719 O O . THR A 1 89 ? 4.994 -4.345 -8.824 1.00 92.25 89 THR A O 1
ATOM 722 N N . ASN A 1 90 ? 3.314 -5.539 -7.974 1.00 93.81 90 ASN A N 1
ATOM 723 C CA . ASN A 1 90 ? 4.028 -6.803 -7.889 1.00 93.81 90 ASN A CA 1
ATOM 724 C C . ASN A 1 90 ? 4.041 -7.590 -9.218 1.00 93.81 90 ASN A C 1
ATOM 726 O O . ASN A 1 90 ? 4.558 -8.701 -9.247 1.00 93.81 90 ASN A O 1
ATOM 730 N N . THR A 1 91 ? 3.475 -7.038 -10.302 1.00 91.69 91 THR A N 1
ATOM 731 C CA . THR A 1 91 ? 3.232 -7.739 -11.584 1.00 91.69 91 THR A CA 1
ATOM 732 C C . THR A 1 91 ? 4.477 -8.415 -12.168 1.00 91.69 91 THR A C 1
ATOM 734 O O . THR A 1 91 ? 4.354 -9.454 -12.808 1.00 91.69 91 THR A O 1
ATOM 737 N N . TYR A 1 92 ? 5.666 -7.845 -11.956 1.00 89.50 92 TYR A N 1
ATOM 738 C CA . TYR A 1 92 ? 6.927 -8.363 -12.505 1.00 89.50 92 TYR A CA 1
ATOM 739 C C . TYR A 1 92 ? 7.847 -9.007 -11.470 1.00 89.50 92 TYR A C 1
ATOM 741 O O . TYR A 1 92 ? 8.969 -9.386 -11.798 1.00 89.50 92 TYR A O 1
ATOM 749 N N . ALA A 1 93 ? 7.401 -9.129 -10.222 1.00 93.44 93 ALA A N 1
ATOM 750 C CA . ALA A 1 93 ? 8.188 -9.815 -9.213 1.00 93.44 93 ALA A CA 1
ATOM 751 C C . ALA A 1 93 ? 8.145 -11.339 -9.449 1.00 93.44 93 ALA A C 1
ATOM 753 O O . ALA A 1 93 ? 7.072 -11.877 -9.744 1.00 93.44 93 ALA A O 1
ATOM 754 N N . PRO A 1 94 ? 9.275 -12.053 -9.287 1.00 95.25 94 PRO A N 1
ATOM 755 C CA . PRO A 1 94 ? 9.290 -13.512 -9.294 1.00 95.25 94 PRO A CA 1
ATOM 756 C C . PRO A 1 94 ? 8.352 -14.092 -8.230 1.00 95.25 94 PRO A C 1
ATOM 758 O O . PRO A 1 94 ? 8.202 -13.533 -7.140 1.00 95.25 94 PRO A O 1
ATOM 761 N N . ILE A 1 95 ? 7.735 -15.239 -8.522 1.00 96.81 95 ILE A N 1
ATOM 762 C CA . ILE A 1 95 ? 6.765 -15.866 -7.613 1.00 96.81 95 ILE A CA 1
ATOM 763 C C . ILE A 1 95 ? 7.405 -16.293 -6.284 1.00 96.81 95 ILE A C 1
ATOM 765 O O . ILE A 1 95 ? 6.748 -16.279 -5.247 1.00 96.81 95 ILE A O 1
ATOM 769 N N . GLU A 1 96 ? 8.689 -16.627 -6.297 1.00 97.06 96 GLU A N 1
ATOM 770 C CA . GLU A 1 96 ? 9.508 -16.960 -5.133 1.00 97.06 96 GLU A CA 1
ATOM 771 C C . GLU A 1 96 ? 9.590 -15.766 -4.183 1.00 97.06 96 GLU A C 1
ATOM 773 O O . GLU A 1 96 ? 9.239 -15.894 -3.013 1.00 97.06 96 GLU A O 1
ATOM 778 N N . THR A 1 97 ? 9.915 -14.586 -4.718 1.00 94.62 97 THR A N 1
ATOM 779 C CA . THR A 1 97 ? 9.926 -13.328 -3.964 1.00 94.62 97 THR A CA 1
ATOM 780 C C . THR A 1 97 ? 8.546 -13.016 -3.391 1.00 94.62 97 THR A C 1
ATOM 782 O O . THR A 1 97 ? 8.425 -12.651 -2.226 1.00 94.62 97 THR A O 1
ATOM 785 N N . LEU A 1 98 ? 7.475 -13.191 -4.174 1.00 95.75 98 LEU A N 1
ATOM 786 C CA . LEU A 1 98 ? 6.112 -12.958 -3.681 1.00 95.75 98 LEU A CA 1
ATOM 787 C C . LEU A 1 98 ? 5.721 -13.906 -2.554 1.00 95.75 98 LEU A C 1
ATOM 789 O O . LEU A 1 98 ? 5.045 -13.489 -1.617 1.00 95.75 98 LEU A O 1
ATOM 793 N N . ARG A 1 99 ? 6.142 -15.169 -2.642 1.00 96.25 99 ARG A N 1
ATOM 794 C CA . ARG A 1 99 ? 5.883 -16.162 -1.606 1.00 96.25 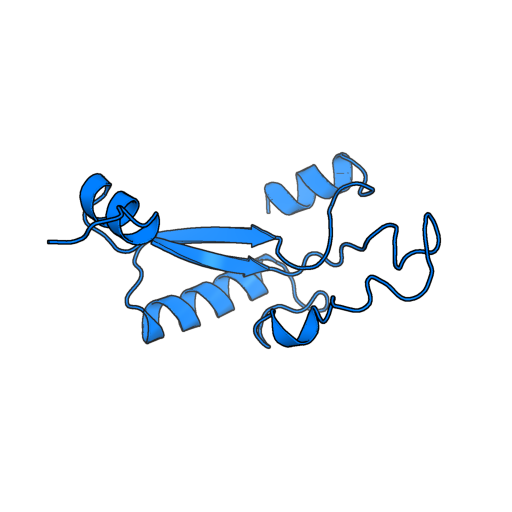99 ARG A CA 1
ATOM 795 C C . ARG A 1 99 ? 6.547 -15.748 -0.303 1.00 96.25 99 ARG A C 1
ATOM 797 O O . ARG A 1 99 ? 5.845 -15.671 0.693 1.00 96.25 99 ARG A O 1
ATOM 804 N N . GLU A 1 100 ? 7.837 -15.419 -0.339 1.00 94.69 100 GLU A N 1
ATOM 805 C CA . GLU A 1 100 ? 8.584 -14.961 0.838 1.00 94.69 100 GLU A CA 1
ATOM 806 C C . GLU A 1 100 ? 7.909 -13.750 1.494 1.00 94.69 100 GLU A C 1
ATOM 808 O O . GLU A 1 100 ? 7.569 -13.808 2.672 1.00 94.69 100 GLU A O 1
ATOM 813 N N . LEU A 1 101 ? 7.604 -12.706 0.715 1.00 94.44 101 LEU A N 1
ATOM 814 C CA . LEU A 1 101 ? 6.998 -11.471 1.227 1.00 94.44 101 LEU A CA 1
ATOM 815 C C . LEU A 1 101 ? 5.584 -11.670 1.797 1.00 94.44 101 LEU A C 1
ATOM 817 O O . LEU A 1 101 ? 5.164 -10.915 2.669 1.00 94.44 101 LEU A O 1
ATOM 821 N N . TYR A 1 102 ? 4.803 -12.618 1.268 1.00 93.50 102 TYR A N 1
ATOM 822 C CA . TYR A 1 102 ? 3.413 -12.837 1.698 1.00 93.50 102 TYR A CA 1
ATOM 823 C C . TYR A 1 102 ? 3.293 -13.822 2.861 1.00 93.50 102 TYR A C 1
ATOM 825 O O . TYR A 1 102 ? 2.210 -13.932 3.441 1.00 93.50 102 TYR A O 1
ATOM 833 N N . THR A 1 103 ? 4.371 -14.539 3.181 1.00 92.12 103 THR A N 1
ATOM 834 C CA . THR A 1 103 ? 4.426 -15.493 4.296 1.00 92.12 103 THR A CA 1
ATOM 835 C C . THR A 1 103 ? 5.337 -15.062 5.445 1.00 92.12 103 THR A C 1
ATOM 837 O O . THR A 1 103 ? 5.455 -15.830 6.396 1.00 92.12 103 THR A O 1
ATOM 840 N N . GLU A 1 104 ? 5.974 -13.887 5.357 1.00 83.81 104 GLU A N 1
ATOM 841 C CA . GLU A 1 104 ? 6.654 -13.234 6.493 1.00 83.81 104 GLU A CA 1
ATOM 842 C C . GLU A 1 104 ? 5.676 -12.971 7.650 1.00 83.81 104 GLU A C 1
ATOM 844 O O . GLU A 1 104 ? 6.037 -13.308 8.800 1.00 83.81 104 GLU A O 1
#

Foldseek 3Di:
DPPDCDPQNVCCVVPVFGEEEQEAEQPDAACCPPVNVHNPDDPPDDVVVVDDPLHDNVDDRVSSRVVSCVVCCVVVVGDHYDYHHPPYDCPPPDVVSVVVNVVD

Radius of gyration: 16.13 Å; chains: 1; bounding box: 45×29×39 Å

Secondary structure (DSSP, 8-state):
--SS--HHHHHHHHHSS-EEEEEE----B-TTTSSSS-SS--TT--HHHHS-TT--TTS-HHHHHHHHHHHHHHHH--SEEEEEE-SSB-TTS-HHHHHHHHH-

Sequence (104 aa):
MQRYRSFGSFMRTTYGFTVYKVNVDAGFTCPNRDGTLGLSGCIYCNNDSFRPNSCKPSLALSEQIENGINHIRKRYKANKFIVYFQPYTNTYAPIETLRELYTE